Protein AF-A0A8J5JDH2-F1 (afdb_monomer_lite)

Radius of gyration: 25.66 Å; chains: 1; bounding box: 52×31×85 Å

Foldseek 3Di:
DDDPDDPDDDPDDCDPVNVVVVVVVVVVVVVVPDAAEEEAEDADDPPAWDWDQDPVRFIDIDHVVNVVVVVCCVVSVHHYGYDYFPVRDCWDQDPVRAIGTPVNVVVVD

Organism: Homarus americanus (NCBI:txid6706)

Structure (mmCIF, N/CA/C/O backbone):
data_AF-A0A8J5JDH2-F1
#
_entry.id   AF-A0A8J5JDH2-F1
#
loop_
_atom_site.group_PDB
_atom_site.id
_atom_site.type_symbol
_atom_site.label_atom_id
_atom_site.label_alt_id
_atom_site.label_comp_id
_atom_site.label_asym_id
_atom_site.label_entity_id
_atom_site.label_seq_id
_atom_site.pdbx_PDB_ins_code
_atom_site.Cartn_x
_atom_site.Cartn_y
_atom_site.Cartn_z
_atom_site.occupancy
_atom_site.B_iso_or_equiv
_atom_site.auth_seq_id
_atom_site.auth_comp_id
_atom_site.auth_asym_id
_atom_site.auth_atom_id
_atom_site.pdbx_PDB_model_num
ATOM 1 N N . MET A 1 1 ? -33.750 20.598 60.716 1.00 36.75 1 MET A N 1
ATOM 2 C CA . MET A 1 1 ? -33.260 19.212 60.571 1.00 36.75 1 MET A CA 1
ATOM 3 C C . MET A 1 1 ? -34.092 18.571 59.466 1.00 36.75 1 MET A C 1
ATOM 5 O O . MET A 1 1 ? -35.200 18.133 59.728 1.00 36.75 1 MET A O 1
ATOM 9 N N . ALA A 1 2 ? -33.647 18.688 58.212 1.00 35.22 2 ALA A N 1
ATOM 10 C CA . ALA A 1 2 ? -34.355 18.153 57.049 1.00 35.22 2 ALA A CA 1
ATOM 11 C C . ALA A 1 2 ? -33.667 16.846 56.658 1.00 35.22 2 ALA A C 1
ATOM 13 O O . ALA A 1 2 ? -32.485 16.847 56.320 1.00 35.22 2 ALA A O 1
ATOM 14 N N . ILE A 1 3 ? -34.382 15.736 56.800 1.00 36.19 3 ILE A N 1
ATOM 15 C CA . ILE A 1 3 ? -33.887 14.411 56.444 1.00 36.19 3 ILE A CA 1
ATOM 16 C C . ILE A 1 3 ? -34.328 14.187 54.998 1.00 36.19 3 ILE A C 1
ATOM 18 O O . ILE A 1 3 ? -35.495 13.904 54.737 1.00 36.19 3 ILE A O 1
ATOM 22 N N . THR A 1 4 ? -33.420 14.419 54.051 1.00 38.00 4 THR A N 1
ATOM 23 C CA . THR A 1 4 ? -33.633 14.107 52.634 1.00 38.00 4 THR A CA 1
ATOM 24 C C . THR A 1 4 ? -33.776 12.598 52.501 1.00 38.00 4 THR A C 1
ATOM 26 O O . THR A 1 4 ? -32.839 11.852 52.786 1.00 38.00 4 THR A O 1
ATOM 29 N N . THR A 1 5 ? -34.960 12.137 52.110 1.00 39.16 5 THR A N 1
ATOM 30 C CA . THR A 1 5 ? -35.218 10.719 51.882 1.00 39.16 5 THR A CA 1
ATOM 31 C C . THR A 1 5 ? -34.590 10.337 50.540 1.00 39.16 5 THR A C 1
ATOM 33 O O . THR A 1 5 ? -34.953 10.850 49.483 1.00 39.16 5 THR A O 1
ATOM 36 N N . LEU A 1 6 ? -33.572 9.478 50.580 1.00 41.81 6 LEU A N 1
ATOM 37 C CA . LEU A 1 6 ? -33.042 8.828 49.387 1.00 41.81 6 LEU A CA 1
ATOM 38 C C . LEU A 1 6 ? -34.142 7.912 48.849 1.00 41.81 6 LEU A C 1
ATOM 40 O O . LEU A 1 6 ? -34.514 6.938 49.502 1.00 41.81 6 LEU A O 1
ATOM 44 N N . ALA A 1 7 ? -34.686 8.246 47.681 1.00 43.66 7 ALA A N 1
ATOM 45 C CA . ALA A 1 7 ? -35.579 7.364 46.950 1.00 43.66 7 ALA A CA 1
ATOM 46 C C . ALA A 1 7 ? -34.774 6.139 46.495 1.00 43.66 7 ALA A C 1
ATOM 48 O O . ALA A 1 7 ? -34.093 6.158 45.472 1.00 43.66 7 ALA A O 1
ATOM 49 N N . THR A 1 8 ? -34.815 5.083 47.305 1.00 42.50 8 THR A N 1
ATOM 50 C CA . THR A 1 8 ? -34.385 3.739 46.931 1.00 42.50 8 THR A CA 1
ATOM 51 C C . THR A 1 8 ? -35.209 3.309 45.723 1.00 42.50 8 THR A C 1
ATOM 53 O O . THR A 1 8 ? -36.410 3.067 45.831 1.00 42.50 8 THR A O 1
ATOM 56 N N . THR A 1 9 ? -34.574 3.247 44.556 1.00 47.03 9 THR A N 1
ATOM 57 C CA . THR A 1 9 ? -35.157 2.609 43.379 1.00 47.03 9 THR A CA 1
ATOM 58 C C . THR A 1 9 ? -35.385 1.130 43.700 1.00 47.03 9 THR A C 1
ATOM 60 O O . THR A 1 9 ? -34.454 0.456 44.149 1.00 47.03 9 THR A O 1
ATOM 63 N N . PRO A 1 10 ? -36.606 0.593 43.524 1.00 42.03 10 PRO A N 1
ATOM 64 C CA . PRO A 1 10 ? -36.821 -0.828 43.710 1.00 42.03 10 PRO A CA 1
ATOM 65 C C . PRO A 1 10 ? -36.062 -1.576 42.612 1.00 42.03 10 PRO A C 1
ATOM 67 O O . PRO A 1 10 ? -36.325 -1.425 41.418 1.00 42.03 10 PRO A O 1
ATOM 70 N N . LEU A 1 11 ? -35.086 -2.371 43.044 1.00 51.38 11 LEU A N 1
ATOM 71 C CA . LEU A 1 11 ? -34.523 -3.454 42.252 1.00 51.38 11 LEU A CA 1
ATOM 72 C C . LEU A 1 11 ? -35.671 -4.378 41.820 1.00 51.38 11 LEU A C 1
ATOM 74 O O . LEU A 1 11 ? -36.472 -4.792 42.653 1.00 51.38 11 LEU A O 1
ATOM 78 N N . ALA A 1 12 ? -35.680 -4.723 40.531 1.00 52.81 12 ALA A N 1
ATOM 79 C CA . ALA A 1 12 ? -36.548 -5.703 39.873 1.00 52.81 12 ALA A CA 1
ATOM 80 C C . ALA A 1 12 ? -37.964 -5.231 39.498 1.00 52.81 12 ALA A C 1
ATOM 82 O O . ALA A 1 12 ? -38.917 -5.532 40.200 1.00 52.81 12 ALA A O 1
ATOM 83 N N . ILE A 1 13 ? -38.100 -4.596 38.324 1.00 47.66 13 ILE A N 1
ATOM 84 C CA . ILE A 1 13 ? -38.702 -5.221 37.124 1.00 47.66 13 ILE A CA 1
ATOM 85 C C . ILE A 1 13 ? -38.020 -4.587 35.899 1.00 47.66 13 ILE A C 1
ATOM 87 O O . ILE A 1 13 ? -38.461 -3.561 35.387 1.00 47.66 13 ILE A O 1
ATOM 91 N N . ILE A 1 14 ? -36.909 -5.162 35.433 1.00 55.03 14 ILE A N 1
ATOM 92 C CA . ILE A 1 14 ? -36.376 -4.809 34.109 1.00 55.03 14 ILE A CA 1
ATOM 93 C C . ILE A 1 14 ? -37.263 -5.547 33.102 1.00 55.03 14 ILE A C 1
ATOM 95 O O . ILE A 1 14 ? -37.321 -6.776 33.121 1.00 55.03 14 ILE A O 1
ATOM 99 N N . ASN A 1 15 ? -38.031 -4.818 32.290 1.00 65.50 15 ASN A N 1
ATOM 100 C CA . ASN A 1 15 ? -38.947 -5.440 31.333 1.00 65.50 15 ASN A CA 1
ATOM 101 C C . ASN A 1 15 ? -38.146 -6.139 30.210 1.00 65.50 15 ASN A C 1
ATOM 103 O O . ASN A 1 15 ? -37.049 -5.703 29.860 1.00 65.50 15 ASN A O 1
ATOM 107 N N . LEU A 1 16 ? -38.695 -7.217 29.637 1.00 63.66 16 LEU A N 1
ATOM 108 C CA . LEU A 1 16 ? -38.023 -8.043 28.626 1.00 63.66 16 LEU A CA 1
ATOM 109 C C . LEU A 1 16 ? -37.584 -7.244 27.385 1.00 63.66 16 LEU A C 1
ATOM 111 O O . LEU A 1 16 ? -36.489 -7.461 26.890 1.00 63.66 16 LEU A O 1
ATOM 115 N N . ALA A 1 17 ? -38.386 -6.277 26.932 1.00 62.97 17 ALA A N 1
ATOM 116 C CA . ALA A 1 17 ? -38.032 -5.361 25.850 1.00 62.97 17 ALA A CA 1
ATOM 117 C C . ALA A 1 17 ? -36.879 -4.422 26.235 1.00 62.97 17 ALA A C 1
ATOM 119 O O . ALA A 1 17 ? -36.056 -4.126 25.383 1.00 62.97 17 ALA A O 1
ATOM 120 N N . THR A 1 18 ? -36.759 -3.999 27.499 1.00 59.78 18 THR A N 1
ATOM 121 C CA . THR A 1 18 ? -35.600 -3.225 27.984 1.00 59.78 18 THR A CA 1
ATOM 122 C C . THR A 1 18 ? -34.334 -4.080 28.026 1.00 59.78 18 THR A C 1
ATOM 124 O O . THR A 1 18 ? -33.271 -3.601 27.648 1.00 59.78 18 THR A O 1
ATOM 127 N N . ILE A 1 19 ? -34.443 -5.353 28.425 1.00 62.44 19 ILE A N 1
ATOM 128 C CA . ILE A 1 19 ? -33.321 -6.304 28.382 1.00 62.44 19 ILE A CA 1
ATOM 129 C C . ILE A 1 19 ? -32.920 -6.583 26.933 1.00 62.44 19 ILE A C 1
ATOM 131 O O . ILE A 1 19 ? -31.735 -6.577 26.629 1.00 62.44 19 ILE A O 1
ATOM 135 N N . THR A 1 20 ? -33.883 -6.789 26.032 1.00 69.00 20 THR A N 1
ATOM 136 C CA . THR A 1 20 ? -33.615 -6.989 24.605 1.00 69.00 20 THR A CA 1
ATOM 137 C C . THR A 1 20 ? -32.987 -5.749 23.983 1.00 69.00 20 THR A C 1
ATOM 139 O O . THR A 1 20 ? -31.994 -5.898 23.292 1.00 69.00 20 THR A O 1
ATOM 142 N N . LEU A 1 21 ? -33.476 -4.538 24.276 1.00 68.44 21 LEU A N 1
ATOM 143 C CA . LEU A 1 21 ? -32.885 -3.302 23.751 1.00 68.44 21 LEU A CA 1
ATOM 144 C C . LEU A 1 21 ? -31.458 -3.094 24.267 1.00 68.44 21 LEU A C 1
ATOM 146 O O . LEU A 1 21 ? -30.585 -2.755 23.484 1.00 68.44 21 LEU A O 1
ATOM 150 N N . ALA A 1 22 ? -31.227 -3.330 25.564 1.00 65.06 22 ALA A N 1
ATOM 151 C CA . ALA A 1 22 ? -29.906 -3.226 26.177 1.00 65.06 22 ALA A CA 1
ATOM 152 C C . ALA A 1 22 ? -28.946 -4.300 25.653 1.00 65.06 22 ALA A C 1
ATOM 154 O O . ALA A 1 22 ? -27.765 -4.036 25.467 1.00 65.06 22 ALA A O 1
ATOM 155 N N . LYS A 1 23 ? -29.451 -5.510 25.396 1.00 64.94 23 LYS A N 1
ATOM 156 C CA . LYS A 1 23 ? -28.689 -6.598 24.787 1.00 64.94 23 LYS A CA 1
ATOM 157 C C . LYS A 1 23 ? -28.354 -6.280 23.335 1.00 64.94 23 LYS A C 1
ATOM 159 O O . LYS A 1 23 ? -27.206 -6.437 22.967 1.00 64.94 23 LYS A O 1
ATOM 164 N N . THR A 1 24 ? -29.302 -5.773 22.552 1.00 64.62 24 THR A N 1
ATOM 165 C CA . THR A 1 24 ? -29.059 -5.337 21.174 1.00 64.62 24 THR A CA 1
ATOM 166 C C . THR A 1 24 ? -28.084 -4.168 21.130 1.00 64.62 24 THR A C 1
ATOM 168 O O . THR A 1 24 ? -27.149 -4.220 20.353 1.00 64.62 24 THR A O 1
ATOM 171 N N . SER A 1 25 ? -28.210 -3.167 22.006 1.00 60.44 25 SER A N 1
ATOM 172 C CA . SER A 1 25 ? -27.252 -2.058 22.060 1.00 60.44 25 SER A CA 1
ATOM 173 C C . SER A 1 25 ? -25.869 -2.496 22.542 1.00 60.44 25 SER A C 1
ATOM 175 O O . SER A 1 25 ? -24.872 -1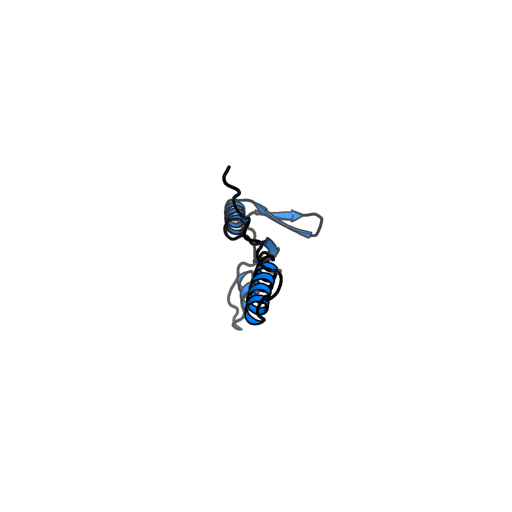.991 22.049 1.00 60.44 25 SER A O 1
ATOM 177 N N . PHE A 1 26 ? -25.795 -3.437 23.487 1.00 58.19 26 PHE A N 1
ATOM 178 C CA . PHE A 1 26 ? -24.531 -3.998 23.969 1.00 58.19 26 PHE A CA 1
ATOM 179 C C . PHE A 1 26 ? -23.875 -4.904 22.922 1.00 58.19 26 PHE A C 1
ATOM 181 O O . PHE A 1 26 ? -22.661 -4.881 22.764 1.00 58.19 26 PHE A O 1
ATOM 188 N N . GLU A 1 27 ? -24.664 -5.692 22.191 1.00 59.22 27 GLU A N 1
ATOM 189 C CA . GLU A 1 27 ? -24.195 -6.507 21.071 1.00 59.22 27 GLU A CA 1
ATOM 190 C C . GLU A 1 27 ? -23.782 -5.622 19.888 1.00 59.22 27 GLU A C 1
ATOM 192 O O . GLU A 1 27 ? -22.744 -5.894 19.301 1.00 59.22 27 GLU A O 1
ATOM 197 N N . ASP A 1 28 ? -24.492 -4.529 19.595 1.00 58.19 28 ASP A N 1
ATOM 198 C CA . ASP A 1 28 ? -24.093 -3.527 18.596 1.00 58.19 28 ASP A CA 1
ATOM 199 C C . ASP A 1 28 ? -22.816 -2.786 19.014 1.00 58.19 28 ASP A C 1
ATOM 201 O O . ASP A 1 28 ? -21.950 -2.553 18.180 1.00 58.19 28 ASP A O 1
ATOM 205 N N . GLU A 1 29 ? -22.641 -2.454 20.296 1.00 57.91 29 GLU A N 1
ATOM 206 C CA . GLU A 1 29 ? -21.422 -1.818 20.816 1.00 57.91 29 GLU A CA 1
ATOM 207 C C . GLU A 1 29 ? -20.229 -2.795 20.823 1.00 57.91 29 GLU A C 1
ATOM 209 O O . GLU A 1 29 ? -19.110 -2.422 20.466 1.00 57.91 29 GLU A O 1
ATOM 214 N N . ALA A 1 30 ? -20.471 -4.074 21.126 1.00 56.62 30 ALA A N 1
ATOM 215 C CA . ALA A 1 30 ? -19.469 -5.136 21.053 1.00 56.62 30 ALA A CA 1
ATOM 216 C C . ALA A 1 30 ? -19.107 -5.518 19.603 1.00 56.62 30 ALA A C 1
ATOM 218 O O . ALA A 1 30 ? -17.938 -5.776 19.315 1.00 56.62 30 ALA A O 1
ATOM 219 N N . LEU A 1 31 ? -20.069 -5.507 18.672 1.00 55.19 31 LEU A N 1
ATOM 220 C CA . LEU A 1 31 ? -19.840 -5.694 17.232 1.00 55.19 31 LEU A CA 1
ATOM 221 C C . LEU A 1 31 ? -19.199 -4.449 16.595 1.00 55.19 31 LEU A C 1
ATOM 223 O O . LEU A 1 31 ? -18.379 -4.581 15.688 1.00 55.19 31 LEU A O 1
ATOM 227 N N . SER A 1 32 ? -19.484 -3.255 17.120 1.00 55.69 32 SER A N 1
ATOM 228 C CA . SER A 1 32 ? -18.852 -1.986 16.733 1.00 55.69 32 SER A CA 1
ATOM 229 C C . SER A 1 32 ? -17.436 -1.805 17.304 1.00 55.69 32 SER A C 1
ATOM 231 O O . SER A 1 32 ? -16.757 -0.844 16.939 1.00 55.69 32 SER A O 1
ATOM 233 N N . SER A 1 33 ? -16.960 -2.696 18.183 1.00 62.41 33 SER A N 1
ATOM 234 C CA . SER A 1 33 ? -15.622 -2.597 18.789 1.00 62.41 33 SER A CA 1
ATOM 235 C C . SER A 1 33 ? -14.495 -3.087 17.873 1.00 62.41 33 SER A C 1
ATOM 237 O O . SER A 1 33 ? -13.323 -2.921 18.221 1.00 62.41 33 SER A O 1
ATOM 239 N N . THR A 1 34 ? -14.806 -3.698 16.727 1.00 79.88 34 THR A N 1
ATOM 240 C CA . THR A 1 34 ? -13.774 -4.169 15.797 1.00 79.88 34 THR A CA 1
ATOM 241 C C . THR A 1 34 ? -13.511 -3.090 14.755 1.00 79.88 34 THR A C 1
ATOM 243 O O . THR A 1 34 ? -14.414 -2.710 14.009 1.00 79.88 34 THR A O 1
ATOM 246 N N . ARG A 1 35 ? -12.275 -2.582 14.698 1.00 87.06 35 ARG A N 1
ATOM 247 C CA . ARG A 1 35 ? -11.863 -1.682 13.617 1.00 87.06 35 ARG A CA 1
ATOM 248 C C . ARG A 1 35 ? -11.990 -2.418 12.281 1.00 87.06 35 ARG A C 1
ATOM 250 O O . ARG A 1 35 ? -11.550 -3.567 12.198 1.00 87.06 35 ARG A O 1
ATOM 257 N N . PRO A 1 36 ? -12.561 -1.797 11.235 1.00 93.94 36 PRO A N 1
ATOM 258 C CA . PRO A 1 36 ? -12.519 -2.373 9.900 1.00 93.94 36 PRO A CA 1
ATOM 259 C C . PRO A 1 36 ? -11.071 -2.673 9.509 1.00 93.94 36 PRO A C 1
ATOM 261 O O . PRO A 1 36 ? -10.183 -1.870 9.795 1.00 93.94 36 PRO A O 1
ATOM 264 N N . PHE A 1 37 ? -10.841 -3.815 8.864 1.00 94.81 37 PHE A N 1
ATOM 265 C CA . PHE A 1 37 ? -9.521 -4.206 8.380 1.00 94.81 37 PHE A CA 1
ATOM 266 C C . PHE A 1 37 ? -9.512 -4.227 6.852 1.00 94.81 37 PHE A C 1
ATOM 268 O O . PHE A 1 37 ? -10.285 -4.969 6.242 1.00 94.81 37 PHE A O 1
ATOM 275 N N . PHE A 1 38 ? -8.645 -3.428 6.228 1.00 95.44 38 PHE A N 1
ATOM 276 C CA . PHE A 1 38 ? -8.541 -3.339 4.771 1.00 95.44 38 PHE A CA 1
ATOM 277 C C . PHE A 1 38 ? -7.241 -3.933 4.234 1.00 95.44 38 PHE A C 1
ATOM 279 O O . PHE A 1 38 ? -6.154 -3.693 4.754 1.00 95.44 38 PHE A O 1
ATOM 286 N N . ARG A 1 39 ? -7.347 -4.645 3.111 1.00 95.38 39 ARG A N 1
ATOM 287 C CA . ARG A 1 39 ? -6.201 -5.064 2.299 1.00 95.38 39 ARG A CA 1
ATOM 288 C C . ARG A 1 39 ? -6.003 -4.031 1.201 1.00 95.38 39 ARG A C 1
ATOM 290 O O . ARG A 1 39 ? -6.863 -3.874 0.338 1.00 95.38 39 ARG A O 1
ATOM 297 N N . ILE A 1 40 ? -4.899 -3.297 1.249 1.00 96.44 40 ILE A N 1
ATOM 298 C CA . ILE A 1 40 ? -4.662 -2.159 0.360 1.00 96.44 40 ILE A CA 1
ATOM 299 C C . ILE A 1 40 ? -3.616 -2.540 -0.679 1.00 96.44 40 ILE A C 1
ATOM 301 O O . ILE A 1 40 ? -2.457 -2.798 -0.353 1.00 96.44 40 ILE A O 1
ATOM 305 N N . ALA A 1 41 ? -4.030 -2.556 -1.946 1.00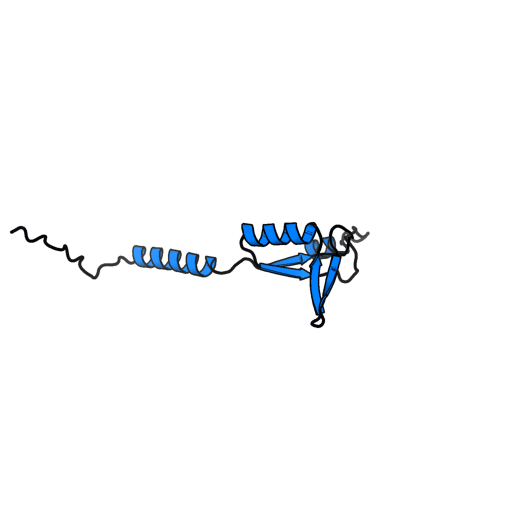 96.12 41 ALA A N 1
ATOM 306 C CA . ALA A 1 41 ? -3.120 -2.766 -3.062 1.00 96.12 41 ALA A CA 1
ATOM 307 C C . ALA A 1 41 ? -2.198 -1.546 -3.234 1.00 96.12 41 ALA A C 1
ATOM 309 O O . ALA A 1 41 ? -2.678 -0.415 -3.337 1.00 96.12 41 ALA A O 1
ATOM 310 N N . ALA A 1 42 ? -0.883 -1.768 -3.275 1.00 96.12 42 ALA A N 1
ATOM 311 C CA . ALA A 1 42 ? 0.105 -0.709 -3.460 1.00 96.12 42 ALA A CA 1
ATOM 312 C C . ALA A 1 42 ? 1.250 -1.154 -4.376 1.00 96.12 42 ALA A C 1
ATOM 314 O O . ALA A 1 42 ? 1.757 -2.268 -4.264 1.00 96.12 42 ALA A O 1
ATOM 315 N N . GLU A 1 43 ? 1.697 -0.249 -5.246 1.00 95.81 43 GLU A N 1
ATOM 316 C CA . GLU A 1 43 ? 2.830 -0.458 -6.147 1.00 95.81 43 GLU A CA 1
ATOM 317 C C . GLU A 1 43 ? 3.785 0.744 -6.099 1.00 95.81 43 GLU A C 1
ATOM 319 O O . GLU A 1 43 ? 3.404 1.863 -5.745 1.00 95.81 43 GLU A O 1
ATOM 324 N N . GLN A 1 44 ? 5.059 0.511 -6.412 1.00 96.19 44 GLN A N 1
ATOM 325 C CA . GLN A 1 44 ? 6.106 1.512 -6.305 1.00 96.19 44 GLN A CA 1
ATOM 326 C C . GLN A 1 44 ? 5.969 2.611 -7.368 1.00 96.19 44 GLN A C 1
ATOM 328 O O . GLN A 1 44 ? 5.979 2.359 -8.572 1.00 96.19 44 GLN A O 1
ATOM 333 N N . TRP A 1 45 ? 5.980 3.860 -6.904 1.00 96.44 45 TRP A N 1
ATOM 334 C CA . TRP A 1 45 ? 6.027 5.056 -7.737 1.00 96.44 45 TRP A CA 1
ATOM 335 C C . TRP A 1 45 ? 6.735 6.207 -7.025 1.00 96.44 45 TRP A C 1
ATOM 337 O O . TRP A 1 45 ? 6.124 7.021 -6.337 1.00 96.44 45 TRP A O 1
ATOM 347 N N . VAL A 1 46 ? 8.055 6.279 -7.157 1.00 96.06 46 VAL A N 1
ATOM 348 C CA . VAL A 1 46 ? 8.859 7.323 -6.504 1.00 96.06 46 VAL A CA 1
ATOM 349 C C . VAL A 1 46 ? 8.668 8.660 -7.245 1.00 96.06 46 VAL A C 1
ATOM 351 O O . VAL A 1 46 ? 8.703 8.667 -8.473 1.00 96.06 46 VAL A O 1
ATOM 354 N N . PRO A 1 47 ? 8.486 9.796 -6.537 1.00 96.38 47 PRO A N 1
ATOM 355 C CA . PRO A 1 47 ? 8.661 9.989 -5.089 1.00 96.38 47 PRO A CA 1
ATOM 356 C C . PRO A 1 47 ? 7.406 9.767 -4.229 1.00 96.38 47 PRO A C 1
ATOM 358 O O . PRO A 1 47 ? 7.486 9.894 -3.011 1.00 96.38 47 PRO A O 1
ATOM 361 N N . TRP A 1 48 ? 6.264 9.450 -4.836 1.00 97.06 48 TRP A N 1
ATOM 362 C CA . TRP A 1 48 ? 4.958 9.393 -4.172 1.00 97.06 48 TRP A CA 1
ATOM 363 C C . TRP A 1 48 ? 4.812 8.217 -3.207 1.00 97.06 48 TRP A C 1
ATOM 365 O O . TRP A 1 48 ? 4.358 8.382 -2.076 1.00 97.06 48 TRP A O 1
ATOM 375 N N . THR A 1 49 ? 5.184 7.025 -3.665 1.00 96.81 49 THR A N 1
ATOM 376 C CA . THR A 1 49 ? 5.033 5.758 -2.948 1.00 96.81 49 THR A CA 1
ATOM 377 C C . THR A 1 49 ? 6.292 4.931 -3.146 1.00 96.81 49 THR A C 1
ATOM 379 O O . THR A 1 49 ? 6.553 4.401 -4.225 1.00 96.81 49 THR A O 1
ATOM 382 N N . ARG A 1 50 ? 7.105 4.824 -2.102 1.00 97.56 50 ARG A N 1
ATOM 383 C CA . ARG A 1 50 ? 8.235 3.897 -2.055 1.00 97.56 50 ARG A CA 1
ATOM 384 C C . ARG A 1 50 ? 7.823 2.685 -1.236 1.00 97.56 50 ARG A C 1
ATOM 386 O O . ARG A 1 50 ? 7.504 2.846 -0.063 1.00 97.56 50 ARG A O 1
ATOM 393 N N . ILE A 1 51 ? 7.882 1.508 -1.849 1.00 96.56 51 ILE A N 1
ATOM 394 C CA . ILE A 1 51 ? 7.680 0.223 -1.178 1.00 96.56 51 ILE A CA 1
ATOM 395 C C . ILE A 1 51 ? 8.964 -0.139 -0.423 1.00 96.56 51 ILE A C 1
ATOM 397 O O . ILE A 1 51 ? 10.068 0.030 -0.944 1.00 96.56 51 ILE A O 1
ATOM 401 N N . ILE A 1 52 ? 8.816 -0.607 0.811 1.00 96.12 52 ILE A N 1
ATOM 402 C CA . ILE A 1 52 ? 9.890 -1.091 1.676 1.00 96.12 52 ILE A CA 1
ATOM 403 C C . ILE A 1 52 ? 9.507 -2.506 2.106 1.00 96.12 52 ILE A C 1
ATOM 405 O O . ILE A 1 52 ? 8.552 -2.688 2.862 1.00 96.12 52 ILE A O 1
ATOM 409 N N . THR A 1 53 ? 10.235 -3.502 1.609 1.00 94.25 53 THR A N 1
ATOM 410 C CA . THR A 1 53 ? 10.066 -4.904 2.012 1.00 94.25 53 THR A CA 1
ATOM 411 C C . THR A 1 53 ? 10.834 -5.158 3.303 1.00 94.25 53 THR A C 1
AT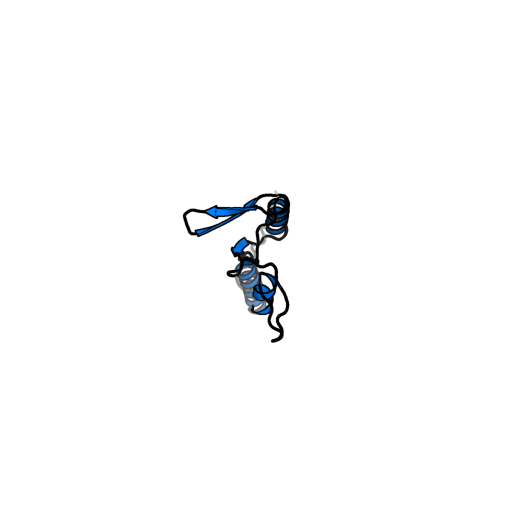OM 413 O O . THR A 1 53 ? 12.003 -4.791 3.406 1.00 94.25 53 THR A O 1
ATOM 416 N N . GLN A 1 54 ? 10.163 -5.761 4.277 1.00 90.81 54 GLN A N 1
ATOM 417 C CA . GLN A 1 54 ? 10.721 -6.156 5.565 1.00 90.81 54 GLN A CA 1
ATOM 418 C C . GLN A 1 54 ? 11.225 -7.607 5.515 1.00 90.81 54 GLN A C 1
ATOM 420 O O . GLN A 1 54 ? 10.868 -8.369 4.614 1.00 90.81 54 GLN A O 1
ATOM 425 N N . ASP A 1 55 ? 12.054 -7.995 6.486 1.00 91.56 55 ASP A N 1
ATOM 426 C CA . ASP A 1 55 ? 12.678 -9.328 6.540 1.00 91.56 55 ASP A CA 1
ATOM 427 C C . ASP A 1 55 ? 11.659 -10.471 6.719 1.00 91.56 55 ASP A C 1
ATOM 429 O O . ASP A 1 55 ? 11.918 -11.609 6.330 1.00 91.56 55 ASP A O 1
ATOM 433 N N . ASP A 1 56 ? 10.486 -10.171 7.282 1.00 88.81 56 ASP A N 1
ATOM 434 C CA . ASP A 1 56 ? 9.361 -11.095 7.469 1.00 88.81 56 ASP A CA 1
ATOM 435 C C . ASP A 1 56 ? 8.499 -11.274 6.202 1.00 88.81 56 ASP A C 1
ATOM 437 O O . ASP A 1 56 ? 7.558 -12.066 6.195 1.00 88.81 56 ASP A O 1
ATOM 441 N N . GLY A 1 57 ? 8.819 -10.551 5.124 1.00 84.62 57 GLY A N 1
ATOM 442 C CA . GLY A 1 57 ? 8.058 -10.538 3.878 1.00 84.62 57 GLY A CA 1
ATOM 443 C C . GLY A 1 57 ? 6.898 -9.539 3.852 1.00 84.62 57 GLY A C 1
ATOM 444 O O . GLY A 1 57 ? 6.299 -9.361 2.789 1.00 84.62 57 GLY A O 1
ATOM 445 N N . ASN A 1 58 ? 6.603 -8.842 4.956 1.00 90.00 58 ASN A N 1
ATOM 446 C CA . ASN A 1 58 ? 5.634 -7.751 4.946 1.00 90.00 58 ASN A CA 1
ATOM 447 C C . ASN A 1 58 ? 6.181 -6.542 4.191 1.00 90.00 58 ASN A C 1
ATOM 449 O O . ASN A 1 58 ? 7.389 -6.307 4.102 1.00 90.00 58 ASN A O 1
ATOM 453 N N . ILE A 1 59 ? 5.272 -5.715 3.679 1.00 95.19 59 ILE A N 1
ATOM 454 C CA . ILE A 1 59 ? 5.635 -4.467 3.012 1.00 95.19 59 ILE A CA 1
ATOM 455 C C . ILE A 1 59 ? 5.100 -3.266 3.787 1.00 95.19 59 ILE A C 1
ATOM 457 O O . ILE A 1 59 ? 4.003 -3.286 4.337 1.00 95.19 59 ILE A O 1
ATOM 461 N N . SER A 1 60 ? 5.890 -2.201 3.808 1.00 96.00 60 SER A N 1
ATOM 462 C CA . SER A 1 60 ? 5.482 -0.870 4.255 1.00 96.00 60 SER A CA 1
ATOM 463 C C . SER A 1 60 ? 5.695 0.141 3.128 1.00 96.00 60 SER A C 1
ATOM 465 O O . SER A 1 60 ? 6.387 -0.144 2.145 1.00 96.00 60 SER A O 1
ATOM 467 N N . ILE A 1 61 ? 5.082 1.321 3.239 1.00 97.12 61 ILE A N 1
ATOM 468 C CA . ILE A 1 61 ? 5.268 2.412 2.277 1.00 97.12 61 ILE A CA 1
ATOM 469 C C . ILE A 1 61 ? 5.820 3.667 2.940 1.00 97.12 61 ILE A C 1
ATOM 471 O O . ILE A 1 61 ? 5.555 3.952 4.102 1.00 97.12 61 ILE A O 1
ATOM 475 N N . SER A 1 62 ? 6.557 4.454 2.160 1.00 97.75 62 SER A N 1
ATOM 476 C CA . SER A 1 62 ? 6.977 5.813 2.511 1.00 97.75 62 SER A CA 1
ATOM 477 C C . SER A 1 62 ? 6.690 6.789 1.368 1.00 97.75 62 SER A C 1
ATOM 479 O O . SER A 1 62 ? 6.476 6.380 0.222 1.00 97.75 62 SER A O 1
ATOM 481 N N . GLY A 1 63 ? 6.691 8.085 1.682 1.00 97.12 63 GLY A N 1
ATOM 482 C CA . GLY A 1 63 ? 6.376 9.166 0.746 1.00 97.12 63 GLY A CA 1
ATOM 483 C C . GLY A 1 63 ? 5.014 9.815 1.024 1.00 97.12 63 GLY A C 1
ATOM 484 O O . GLY A 1 63 ? 4.322 9.425 1.965 1.00 97.12 63 GLY A O 1
ATOM 485 N N . PRO A 1 64 ? 4.612 10.816 0.223 1.00 98.12 64 PRO A N 1
ATOM 486 C CA . PRO A 1 64 ? 3.352 11.535 0.409 1.00 98.12 64 PRO A CA 1
ATOM 487 C C . PRO A 1 64 ? 2.114 10.632 0.518 1.00 98.12 64 PRO A C 1
ATOM 489 O O . PRO A 1 64 ? 1.238 10.901 1.339 1.00 98.12 64 PRO A O 1
ATOM 492 N N . THR A 1 65 ? 2.052 9.539 -0.250 1.00 97.25 65 THR A N 1
ATOM 493 C CA . THR A 1 65 ? 0.919 8.600 -0.204 1.00 97.25 65 THR A CA 1
ATOM 494 C C . THR A 1 65 ? 0.843 7.852 1.127 1.00 97.25 65 THR A C 1
ATOM 496 O O . THR A 1 65 ? -0.254 7.613 1.622 1.00 97.25 65 THR A O 1
ATOM 499 N N . ALA A 1 66 ? 1.987 7.531 1.740 1.00 97.62 66 ALA A N 1
ATOM 500 C CA . ALA A 1 66 ? 2.029 6.878 3.049 1.00 97.62 66 ALA A CA 1
ATOM 501 C C . ALA A 1 66 ? 1.436 7.781 4.139 1.00 97.62 66 ALA A C 1
ATOM 503 O O . ALA A 1 66 ? 0.603 7.337 4.925 1.00 97.62 66 ALA A O 1
ATOM 504 N N . ASN A 1 67 ? 1.790 9.070 4.118 1.00 97.88 67 ASN A N 1
ATOM 505 C CA . ASN A 1 67 ? 1.250 10.052 5.058 1.00 97.88 67 ASN A CA 1
ATOM 506 C C . ASN A 1 67 ? -0.266 10.218 4.884 1.00 97.88 67 ASN A C 1
ATOM 508 O O . ASN A 1 67 ? -0.999 10.289 5.867 1.00 97.88 67 ASN A O 1
ATOM 512 N N . LEU A 1 68 ? -0.744 10.263 3.635 1.00 98.00 68 LEU A N 1
ATOM 513 C CA . LEU A 1 68 ? -2.176 10.334 3.349 1.00 98.00 68 LEU A CA 1
ATOM 514 C C . LEU A 1 68 ? -2.908 9.097 3.880 1.00 98.00 68 LEU A C 1
ATOM 516 O O . LEU A 1 68 ? -3.923 9.239 4.557 1.00 98.00 68 LEU A O 1
ATOM 520 N N . LEU A 1 69 ? -2.387 7.899 3.604 1.00 97.94 69 LEU A N 1
ATOM 521 C CA . LEU A 1 69 ? -2.995 6.652 4.057 1.00 97.94 69 LEU A CA 1
ATOM 522 C C . LEU A 1 69 ? -3.039 6.562 5.587 1.00 97.94 69 LEU A C 1
ATOM 524 O O . LEU A 1 69 ? -4.065 6.179 6.142 1.00 97.94 69 LEU A O 1
ATOM 528 N N . GLN A 1 70 ? -1.967 6.975 6.265 1.00 97.56 70 GLN A N 1
ATOM 529 C CA . GLN A 1 70 ? -1.931 7.037 7.723 1.00 97.56 70 GLN A CA 1
ATOM 530 C C . GLN A 1 70 ? -3.020 7.967 8.276 1.00 97.56 70 GLN A C 1
ATOM 532 O O . GLN A 1 70 ? -3.778 7.565 9.155 1.00 97.56 70 GLN A O 1
ATOM 537 N N . VAL A 1 71 ? -3.153 9.181 7.730 1.00 98.38 71 VAL A N 1
ATOM 538 C CA . VAL A 1 71 ? -4.201 10.120 8.160 1.00 98.38 71 VAL A CA 1
ATOM 539 C C . VAL A 1 71 ? -5.596 9.542 7.913 1.00 98.38 71 VAL A C 1
ATOM 541 O O . VAL A 1 71 ? -6.470 9.690 8.763 1.00 98.38 71 VAL A O 1
ATOM 544 N N . LEU A 1 72 ? -5.824 8.864 6.784 1.00 98.06 72 LEU A N 1
ATOM 545 C CA . LEU A 1 72 ? -7.104 8.208 6.508 1.00 98.06 72 LEU A CA 1
ATOM 546 C C . LEU A 1 72 ? -7.406 7.106 7.529 1.00 98.06 72 LEU A C 1
ATOM 548 O O . LEU A 1 72 ? -8.499 7.103 8.090 1.00 98.06 72 LEU A O 1
ATOM 552 N N . ALA A 1 73 ? -6.441 6.229 7.812 1.00 97.31 73 ALA A N 1
ATOM 553 C CA . ALA A 1 73 ? -6.582 5.153 8.793 1.00 97.31 73 ALA A CA 1
ATOM 554 C C . ALA A 1 73 ? -6.896 5.691 10.195 1.00 97.31 73 ALA A C 1
ATOM 556 O O . ALA A 1 73 ? -7.826 5.225 10.850 1.00 97.31 73 ALA A O 1
ATOM 557 N N . GLU A 1 74 ? -6.191 6.739 10.626 1.00 96.88 74 GLU A N 1
ATOM 558 C CA . GLU A 1 74 ? -6.403 7.376 11.928 1.00 96.88 74 GLU A CA 1
ATOM 559 C C . GLU A 1 74 ? -7.762 8.079 12.026 1.00 96.88 74 GLU A C 1
ATOM 561 O O . GLU A 1 74 ? -8.447 7.975 13.043 1.00 96.88 74 GLU A O 1
ATOM 566 N N . LYS A 1 75 ? -8.170 8.817 10.985 1.00 97.25 75 LYS A N 1
ATOM 567 C CA . LYS A 1 75 ? -9.420 9.597 11.005 1.00 97.25 75 LYS A CA 1
ATOM 568 C C . LYS A 1 75 ? -10.664 8.749 10.792 1.00 97.25 75 LYS A C 1
ATOM 570 O O . LYS A 1 75 ? -11.721 9.117 11.297 1.00 97.25 75 LYS A O 1
ATOM 575 N N . LEU A 1 76 ? -10.541 7.648 10.062 1.00 95.94 76 LEU A N 1
ATOM 576 C CA . LEU A 1 76 ? -11.633 6.715 9.793 1.00 95.94 76 LEU A CA 1
ATOM 577 C C . LEU A 1 76 ? -11.589 5.478 10.708 1.00 95.94 76 LEU A C 1
ATOM 579 O O . LEU A 1 76 ? -12.479 4.638 10.622 1.00 95.94 76 LEU A O 1
ATOM 583 N N . ASN A 1 77 ? -10.598 5.398 11.605 1.00 94.94 77 ASN A N 1
ATOM 584 C CA . ASN A 1 77 ? -10.424 4.355 12.619 1.00 94.94 77 ASN A CA 1
ATOM 585 C C . ASN A 1 77 ? -10.463 2.929 12.034 1.00 94.94 77 ASN A C 1
ATOM 587 O O . ASN A 1 77 ? -11.198 2.071 12.525 1.00 94.94 77 ASN A O 1
ATOM 591 N N . PHE A 1 78 ? -9.666 2.689 10.989 1.00 95.94 78 PHE A N 1
ATOM 592 C CA . PHE A 1 78 ? -9.473 1.366 10.391 1.00 95.94 78 PHE A CA 1
ATOM 593 C C . PHE A 1 78 ? -8.018 0.913 10.501 1.00 95.94 78 PHE A C 1
ATOM 595 O O . PHE A 1 78 ? -7.098 1.732 10.518 1.00 95.94 78 PHE A O 1
ATOM 602 N N . ASP A 1 79 ? -7.824 -0.399 10.515 1.00 95.69 79 ASP A N 1
ATOM 603 C CA . ASP A 1 79 ? -6.517 -1.034 10.402 1.00 95.69 79 ASP A CA 1
ATOM 604 C C . ASP A 1 79 ? -6.330 -1.560 8.966 1.00 95.69 79 ASP A C 1
ATOM 606 O O . ASP A 1 79 ? -7.299 -1.766 8.227 1.00 95.69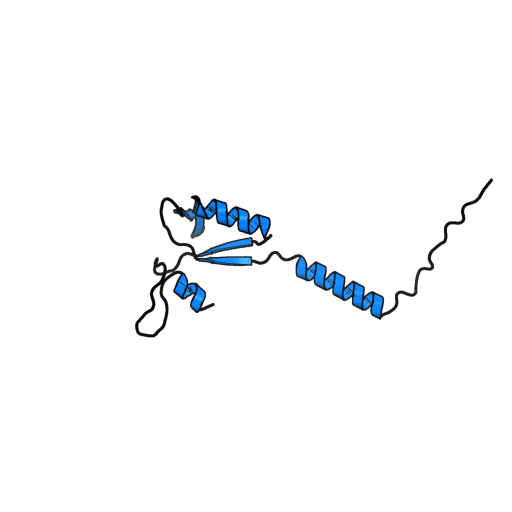 79 ASP A O 1
ATOM 610 N N . TYR A 1 80 ? -5.088 -1.737 8.518 1.00 96.12 80 TYR A N 1
ATOM 611 C CA . TYR A 1 80 ? -4.826 -2.207 7.159 1.00 96.12 80 TYR A CA 1
ATOM 612 C C . TYR A 1 80 ? -3.523 -2.990 7.038 1.00 96.12 80 TYR A C 1
ATOM 614 O O . TYR A 1 80 ? -2.586 -2.799 7.812 1.00 96.12 80 TYR A O 1
ATOM 622 N N . GLU A 1 81 ? -3.454 -3.817 5.999 1.00 95.94 81 GLU A N 1
ATOM 623 C CA . GLU A 1 81 ? -2.210 -4.367 5.468 1.00 95.94 81 GLU A CA 1
ATOM 624 C C . GLU A 1 81 ? -1.998 -3.913 4.025 1.00 95.94 81 GLU A C 1
ATOM 626 O O . GLU A 1 81 ? -2.942 -3.580 3.302 1.00 95.94 81 GLU A O 1
ATOM 631 N N . LEU A 1 82 ? -0.741 -3.905 3.598 1.00 96.50 82 LEU A N 1
ATOM 632 C CA . LEU A 1 82 ? -0.359 -3.553 2.239 1.00 96.50 82 LEU A CA 1
ATOM 633 C C . LEU A 1 82 ? -0.048 -4.823 1.459 1.00 96.50 82 LEU A C 1
ATOM 635 O O . LEU A 1 82 ? 0.700 -5.681 1.921 1.00 96.50 82 LEU A O 1
ATOM 639 N N . VAL A 1 83 ? -0.585 -4.913 0.248 1.00 95.56 83 VAL A N 1
ATOM 640 C CA . VAL A 1 83 ? -0.364 -6.045 -0.651 1.00 95.56 83 VAL A CA 1
ATOM 641 C C . VAL A 1 83 ? 0.134 -5.517 -1.985 1.00 95.56 83 VAL A C 1
ATOM 643 O O . VAL A 1 83 ? -0.453 -4.608 -2.571 1.00 95.56 83 VAL A O 1
ATOM 646 N N . ARG A 1 84 ? 1.226 -6.089 -2.487 1.00 94.88 84 ARG A N 1
ATOM 647 C CA . ARG A 1 84 ? 1.762 -5.731 -3.801 1.00 94.88 84 ARG A CA 1
ATOM 648 C C . ARG A 1 84 ? 1.153 -6.631 -4.881 1.00 94.88 84 ARG A C 1
ATOM 650 O O . ARG A 1 84 ? 1.043 -7.837 -4.642 1.00 94.88 84 ARG A O 1
ATOM 657 N N . PRO A 1 85 ? 0.777 -6.104 -6.061 1.00 95.06 85 PRO A N 1
ATOM 658 C CA . PRO A 1 85 ? 0.318 -6.945 -7.158 1.00 95.06 85 PRO A CA 1
ATOM 659 C C . PRO A 1 85 ? 1.406 -7.958 -7.559 1.00 95.06 85 PRO A C 1
ATOM 661 O O . PRO A 1 85 ? 2.559 -7.562 -7.751 1.00 95.06 85 PRO A O 1
ATOM 664 N N . PRO A 1 86 ? 1.075 -9.256 -7.721 1.00 93.00 86 PRO A N 1
ATOM 665 C CA . PRO A 1 86 ? 2.066 -10.284 -8.057 1.00 93.00 86 PRO A CA 1
ATOM 666 C C . PRO A 1 86 ? 2.789 -10.041 -9.385 1.00 93.00 86 PRO A C 1
ATOM 668 O O . PRO A 1 86 ? 3.928 -10.463 -9.562 1.00 93.00 86 PRO A O 1
ATOM 671 N N . ASP A 1 87 ? 2.119 -9.370 -10.322 1.00 94.19 87 ASP A N 1
ATOM 672 C CA . ASP A 1 87 ? 2.649 -9.027 -11.641 1.00 94.19 87 ASP A CA 1
ATOM 673 C C . ASP A 1 87 ? 3.370 -7.665 -11.668 1.00 94.19 87 ASP A C 1
ATOM 675 O O . ASP A 1 87 ? 3.954 -7.304 -12.687 1.00 94.19 87 ASP A O 1
ATOM 679 N N . GLY A 1 88 ? 3.360 -6.914 -10.558 1.00 94.31 88 GLY A N 1
ATOM 680 C CA . GLY A 1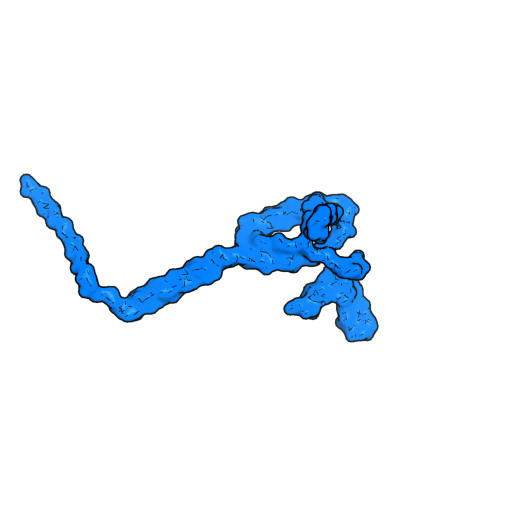 88 ? 3.992 -5.598 -10.442 1.00 94.31 88 GLY A CA 1
ATOM 681 C C . GLY A 1 88 ? 3.355 -4.505 -11.307 1.00 94.31 88 GLY A C 1
ATOM 682 O O . GLY A 1 88 ? 3.969 -3.455 -11.510 1.00 94.31 88 GLY A O 1
ATOM 683 N N . TYR A 1 89 ? 2.158 -4.737 -11.855 1.00 96.00 89 TYR A N 1
ATOM 684 C CA . TYR A 1 89 ? 1.470 -3.775 -12.710 1.00 96.00 89 TYR A CA 1
ATOM 685 C C . TYR A 1 89 ? 0.419 -2.966 -11.944 1.00 96.00 89 TYR A C 1
ATOM 687 O O . TYR A 1 89 ? -0.123 -3.373 -10.920 1.00 96.00 89 TYR A O 1
ATOM 695 N N . TRP A 1 90 ? 0.076 -1.801 -12.487 1.00 94.94 90 TRP A N 1
ATOM 696 C CA . TRP A 1 90 ? -0.999 -0.959 -11.954 1.00 94.94 90 TRP A CA 1
ATOM 697 C C . TRP A 1 90 ? -2.364 -1.507 -12.358 1.00 94.94 90 TRP A C 1
ATOM 699 O O . TRP A 1 90 ? -3.254 -1.675 -11.529 1.00 94.94 90 TRP A O 1
ATOM 709 N N . GLY A 1 91 ? -2.485 -1.847 -13.637 1.00 95.94 91 GLY A N 1
ATOM 710 C CA . GLY A 1 91 ? -3.612 -2.566 -14.194 1.00 95.94 91 GLY A CA 1
ATOM 711 C C . GLY A 1 91 ? -3.926 -2.132 -15.613 1.00 95.94 91 GLY A C 1
ATOM 712 O O . GLY A 1 91 ? -3.826 -0.960 -15.965 1.00 95.94 91 GLY A O 1
ATOM 713 N N . ALA A 1 92 ? -4.275 -3.114 -16.429 1.00 96.69 92 ALA A N 1
ATOM 714 C CA . ALA A 1 92 ? -4.726 -2.949 -17.795 1.00 96.69 92 ALA A CA 1
ATOM 715 C C . ALA A 1 92 ? -5.800 -3.996 -18.080 1.00 96.69 92 ALA A C 1
ATOM 717 O O . ALA A 1 92 ? -5.693 -5.141 -17.623 1.00 96.69 92 ALA A O 1
ATOM 718 N N . GLU A 1 93 ? -6.815 -3.593 -18.835 1.00 96.25 93 GLU A N 1
ATOM 719 C CA . GLU A 1 93 ? -7.802 -4.515 -19.372 1.00 96.25 93 GLU A CA 1
ATOM 720 C C . GLU A 1 93 ? -7.134 -5.410 -20.414 1.00 96.25 93 GLU A C 1
ATOM 722 O O . GLU A 1 93 ? -6.367 -4.957 -21.269 1.00 96.25 93 GLU A O 1
ATOM 727 N N . LYS A 1 94 ? -7.400 -6.705 -20.319 1.00 94.75 94 LYS A N 1
ATOM 728 C CA . LYS A 1 94 ? -6.932 -7.713 -21.260 1.00 94.75 94 LYS A CA 1
ATOM 729 C C . LYS A 1 94 ? -8.029 -8.006 -22.277 1.00 94.75 94 LYS A C 1
ATOM 731 O O . LYS A 1 94 ? -9.202 -7.727 -22.058 1.00 94.75 94 LYS A O 1
ATOM 736 N N . ALA A 1 95 ? -7.650 -8.638 -23.385 1.00 96.25 95 ALA A N 1
ATOM 737 C CA . ALA A 1 95 ? -8.587 -8.994 -24.452 1.00 96.25 95 ALA A CA 1
ATOM 738 C C . ALA A 1 95 ? -9.723 -9.934 -23.997 1.00 96.25 95 ALA A C 1
ATOM 740 O O . ALA A 1 95 ? -10.765 -9.986 -24.641 1.00 96.25 95 ALA A O 1
ATOM 741 N N . ASP A 1 96 ? -9.525 -10.671 -22.900 1.00 94.75 96 ASP A N 1
ATOM 742 C CA . ASP A 1 96 ? -10.530 -11.545 -22.287 1.00 94.75 96 ASP A CA 1
ATOM 743 C C . ASP A 1 96 ? -11.473 -10.811 -21.308 1.00 94.75 96 ASP A C 1
ATOM 745 O O . ASP A 1 96 ? -12.294 -11.454 -20.657 1.00 94.75 96 ASP A O 1
ATOM 749 N N . GLY A 1 97 ? -11.357 -9.482 -21.190 1.00 93.00 97 GLY A N 1
ATOM 750 C CA . GLY A 1 97 ? -12.131 -8.641 -20.270 1.00 93.00 97 GLY A CA 1
ATOM 751 C C . GLY A 1 97 ? -11.630 -8.663 -18.822 1.00 93.00 97 GLY A C 1
ATOM 752 O O . GLY A 1 97 ? -12.188 -7.981 -17.965 1.00 93.00 97 GLY A O 1
ATOM 753 N N . SER A 1 98 ? -10.579 -9.430 -18.513 1.00 94.31 98 SER A N 1
ATOM 754 C CA . SER A 1 98 ? -9.973 -9.433 -17.181 1.00 94.31 98 SER A CA 1
ATOM 755 C C . SER A 1 98 ? -8.982 -8.280 -17.004 1.00 94.31 98 SER A C 1
ATOM 757 O O . SER A 1 98 ? -8.411 -7.770 -17.964 1.00 94.31 98 SER A O 1
ATOM 759 N N . TRP A 1 99 ? -8.719 -7.893 -15.755 1.00 96.81 99 TRP A N 1
ATOM 760 C CA . TRP A 1 99 ? -7.747 -6.844 -15.426 1.00 96.81 99 TRP A CA 1
ATOM 761 C C . TRP A 1 99 ? -6.455 -7.414 -14.817 1.00 96.81 99 TRP A C 1
ATOM 763 O O . TRP A 1 99 ? -6.477 -8.398 -14.063 1.00 96.81 99 TRP A O 1
ATOM 773 N N . SER A 1 100 ? -5.309 -6.810 -15.146 1.00 95.81 100 SER A N 1
ATOM 774 C CA . SER A 1 100 ? -4.006 -7.051 -14.493 1.00 95.81 100 SER A CA 1
ATOM 775 C C . SER A 1 100 ? -3.768 -6.118 -13.299 1.00 95.81 100 SER A C 1
ATOM 777 O O . SER A 1 100 ? -4.570 -5.217 -13.047 1.00 95.81 100 SER A O 1
ATOM 779 N N . GLY A 1 101 ? -2.661 -6.308 -12.579 1.00 96.25 101 GLY A N 1
ATOM 780 C CA . GLY A 1 101 ? -2.179 -5.346 -11.595 1.00 96.25 101 GLY A CA 1
ATOM 781 C C . GLY A 1 101 ? -3.081 -5.127 -10.385 1.00 96.25 101 GLY A C 1
ATOM 782 O O . GLY A 1 101 ? -3.931 -5.958 -10.052 1.00 96.25 101 GLY A O 1
ATOM 783 N N . MET A 1 102 ? -2.908 -3.967 -9.749 1.00 96.19 102 MET A N 1
ATOM 784 C CA . MET A 1 102 ? -3.734 -3.510 -8.625 1.00 96.19 102 MET A CA 1
ATOM 785 C C . MET A 1 102 ? -5.229 -3.462 -8.978 1.00 96.19 102 MET A C 1
ATOM 787 O O . MET A 1 102 ? -6.055 -3.885 -8.174 1.00 96.19 102 MET A O 1
ATOM 791 N N . ILE A 1 103 ? -5.594 -3.018 -10.190 1.00 96.00 103 ILE A N 1
ATOM 792 C CA . ILE A 1 103 ? -7.005 -3.023 -10.632 1.00 96.00 103 ILE A CA 1
ATOM 793 C C . ILE A 1 103 ? -7.536 -4.455 -10.710 1.00 96.00 103 ILE A C 1
ATOM 795 O O . ILE A 1 103 ? -8.642 -4.746 -10.264 1.00 96.00 103 ILE A O 1
ATOM 799 N N . GLY A 1 104 ? -6.731 -5.372 -11.238 1.00 95.69 104 GLY A N 1
ATOM 800 C CA . GLY A 1 104 ? -7.063 -6.784 -11.295 1.00 95.69 104 GLY A CA 1
ATOM 801 C C . GLY A 1 104 ? -7.280 -7.407 -9.920 1.00 95.69 104 GLY A C 1
ATOM 802 O O . GLY A 1 104 ? -8.125 -8.286 -9.801 1.00 95.69 104 GLY A O 1
ATOM 803 N N . MET A 1 105 ? -6.548 -6.973 -8.891 1.00 94.75 105 MET A N 1
ATOM 804 C CA . MET A 1 105 ? -6.795 -7.412 -7.514 1.00 94.75 105 MET A CA 1
ATOM 805 C C . MET A 1 105 ? -8.172 -6.952 -7.030 1.00 94.75 105 MET A C 1
ATOM 807 O O . MET A 1 105 ? -8.940 -7.774 -6.557 1.00 94.75 105 MET A O 1
ATOM 811 N N . LEU A 1 106 ? -8.518 -5.677 -7.233 1.00 92.94 106 LEU A N 1
ATOM 812 C CA . LEU A 1 106 ? -9.812 -5.115 -6.824 1.00 92.94 106 LEU A CA 1
ATOM 813 C C . LEU A 1 106 ? -11.004 -5.716 -7.580 1.00 92.94 106 LEU A C 1
ATOM 815 O O . LEU A 1 106 ? -12.078 -5.850 -7.018 1.00 92.94 106 LEU A O 1
ATOM 819 N N . HIS A 1 107 ? -10.833 -6.070 -8.853 1.00 90.81 107 HIS A N 1
ATOM 820 C CA . HIS A 1 107 ? -11.905 -6.640 -9.676 1.00 90.81 107 HIS A CA 1
ATOM 821 C C . HIS A 1 107 ? -12.294 -8.074 -9.261 1.00 90.81 107 HIS A C 1
ATOM 823 O O . HIS A 1 107 ? -13.337 -8.579 -9.674 1.00 90.81 107 HIS A O 1
ATOM 829 N N . ARG A 1 108 ? -11.420 -8.785 -8.542 1.00 81.19 108 ARG A N 1
ATOM 830 C CA . ARG A 1 108 ? -11.593 -10.208 -8.207 1.00 81.19 108 ARG A CA 1
ATOM 831 C C . ARG A 1 108 ? -12.065 -10.453 -6.771 1.00 81.19 108 ARG A C 1
ATOM 833 O O . ARG A 1 108 ? -12.413 -11.592 -6.472 1.00 81.19 108 ARG A O 1
ATOM 840 N N . GLU A 1 109 ? -12.029 -9.425 -5.930 1.00 58.25 109 GLU A N 1
ATOM 841 C CA . GLU A 1 109 ? -12.462 -9.433 -4.523 1.00 58.25 109 GLU A CA 1
ATOM 842 C C . GLU A 1 109 ? -13.904 -8.912 -4.416 1.00 58.25 109 GLU A C 1
ATOM 844 O O . GLU A 1 109 ? -14.662 -9.452 -3.581 1.00 58.25 109 GLU A O 1
#

Secondary structure (DSSP, 8-state):
--------PPS----HHHHHHHHHHHHHHHHTTSPPEEEEE---BTTTBEEEE-TTS-EEEESHHHHHHHHHHHHHT-EEEEE--TT-----B-TTS-B-HHHHHHHH-

pLDDT: mean 82.21, std 19.99, range [35.22, 98.38]

Sequence (109 aa):
MAITTLATTPLAIINLATITLAKTSFEDEALSSTRPFFRIAAEQWVPWTRIITQDDGNISISGPTANLLQVLAEKLNFDYELVRPPDGYWGAEKADGSWSGMIGMLHRE

InterPro domains:
  IPR019594 Ionotropic glutamate receptor, L-glutamate and glycine-binding domain [PF10613] (47-107)
  IPR019594 Ionotropic glutamate re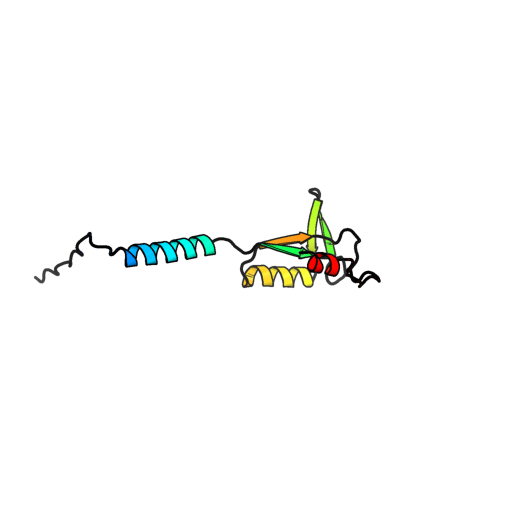ceptor, L-glutamate and glycine-binding domain [SM00918] (44-108)